Protein AF-A0A1V4UQX4-F1 (afdb_monomer_lite)

pLDDT: mean 81.38, std 17.1, range [40.5, 94.88]

Radius of gyration: 12.88 Å; chains: 1; bounding box: 24×24×45 Å

Structure 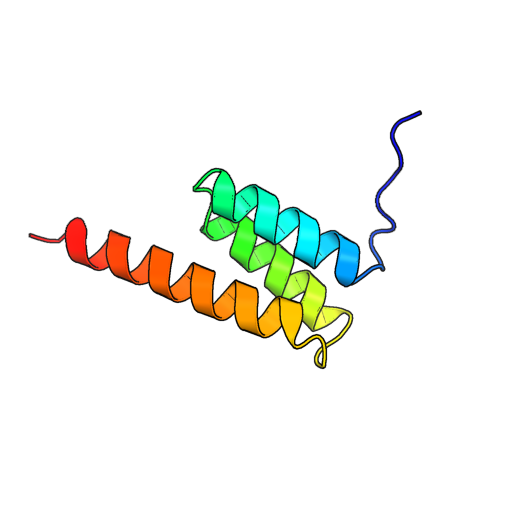(mmCIF, N/CA/C/O backbone):
data_AF-A0A1V4UQX4-F1
#
_entry.id   AF-A0A1V4UQX4-F1
#
loop_
_atom_site.group_PDB
_atom_site.id
_atom_site.type_symbol
_atom_site.label_atom_id
_atom_site.label_alt_id
_atom_site.label_comp_id
_atom_site.label_asym_id
_atom_site.label_entity_id
_atom_site.label_seq_id
_atom_site.pdbx_PDB_ins_code
_atom_site.Cartn_x
_atom_site.Cartn_y
_atom_site.Cartn_z
_atom_site.occupancy
_atom_site.B_iso_or_equiv
_atom_site.auth_seq_id
_atom_site.auth_comp_id
_atom_site.auth_asym_id
_atom_site.auth_atom_id
_atom_site.pdbx_PDB_model_num
ATOM 1 N N . MET A 1 1 ? -6.966 16.495 -20.333 1.00 40.50 1 MET A N 1
ATOM 2 C CA . MET A 1 1 ? -6.730 15.072 -20.653 1.00 40.50 1 MET A CA 1
ATOM 3 C C . MET A 1 1 ? -6.487 14.349 -19.344 1.00 40.50 1 MET A C 1
ATOM 5 O O . MET A 1 1 ? -5.471 14.604 -18.716 1.00 40.50 1 MET A O 1
ATOM 9 N N . ALA A 1 2 ? -7.451 13.548 -18.888 1.00 45.41 2 ALA A N 1
ATOM 10 C CA . ALA A 1 2 ? -7.272 12.700 -17.715 1.00 45.41 2 ALA A CA 1
ATOM 11 C C . ALA A 1 2 ? -6.215 11.647 -18.064 1.00 45.41 2 ALA A C 1
ATOM 13 O O . ALA A 1 2 ? -6.446 10.806 -18.935 1.00 45.41 2 ALA A O 1
ATOM 14 N N . THR A 1 3 ? -5.034 11.752 -17.462 1.00 49.84 3 THR A N 1
ATOM 15 C CA . THR A 1 3 ? -3.995 10.727 -17.530 1.00 49.84 3 THR A CA 1
ATOM 16 C C . THR A 1 3 ? -4.586 9.454 -16.948 1.00 49.84 3 THR A C 1
ATOM 18 O O . THR A 1 3 ? -4.705 9.320 -15.732 1.00 49.84 3 THR A O 1
ATOM 21 N N . LYS A 1 4 ? -5.030 8.552 -17.829 1.00 49.25 4 LYS A N 1
ATOM 22 C CA . LYS A 1 4 ? -5.326 7.167 -17.480 1.00 49.25 4 LYS A CA 1
ATOM 23 C C . LYS A 1 4 ? -4.069 6.637 -16.804 1.00 49.25 4 LYS A C 1
ATOM 25 O O . LYS A 1 4 ? -3.049 6.485 -17.469 1.00 49.25 4 LYS A O 1
ATOM 30 N N . LEU A 1 5 ? -4.128 6.467 -15.487 1.00 54.88 5 LEU A N 1
ATOM 31 C CA . LEU A 1 5 ? -3.138 5.703 -14.743 1.00 54.88 5 LEU A CA 1
ATOM 32 C C . LEU A 1 5 ? -2.975 4.392 -15.505 1.00 54.88 5 LEU A C 1
ATOM 34 O O . LEU A 1 5 ? -3.979 3.728 -15.761 1.00 54.88 5 LEU A O 1
ATOM 38 N N . ASP A 1 6 ? -1.758 4.075 -15.944 1.00 57.38 6 ASP A N 1
ATOM 39 C CA . ASP A 1 6 ? -1.491 2.775 -16.544 1.00 57.38 6 ASP A CA 1
ATOM 40 C C . ASP A 1 6 ? -1.919 1.721 -15.517 1.00 57.38 6 ASP A C 1
ATOM 42 O O . ASP A 1 6 ? -1.280 1.612 -14.465 1.00 57.38 6 ASP A O 1
ATOM 46 N N . PRO A 1 7 ? -2.990 0.945 -15.772 1.00 62.44 7 PRO A N 1
ATOM 47 C CA . PRO A 1 7 ? -3.541 0.019 -14.781 1.00 62.44 7 PRO A CA 1
ATOM 48 C C . PRO A 1 7 ? -2.575 -1.133 -14.460 1.00 62.44 7 PRO A C 1
ATOM 50 O O . PRO A 1 7 ? -2.839 -1.934 -13.569 1.00 62.44 7 PRO A O 1
ATOM 53 N N . LEU A 1 8 ? -1.453 -1.201 -15.181 1.00 66.94 8 LEU A N 1
ATOM 54 C CA . LEU A 1 8 ? -0.382 -2.184 -15.063 1.00 66.94 8 LEU A CA 1
ATOM 55 C C . LEU A 1 8 ? 0.855 -1.650 -14.328 1.00 66.94 8 LEU A C 1
ATOM 57 O O . LEU A 1 8 ? 1.821 -2.392 -14.180 1.00 66.94 8 LEU A O 1
ATOM 61 N N . ASN A 1 9 ? 0.865 -0.393 -13.870 1.00 80.62 9 ASN A N 1
ATOM 62 C CA . ASN A 1 9 ? 1.995 0.131 -13.110 1.00 80.62 9 ASN A CA 1
ATOM 63 C C . ASN A 1 9 ? 1.787 -0.112 -11.600 1.00 80.62 9 ASN A C 1
ATOM 65 O O . ASN A 1 9 ? 0.967 0.577 -10.984 1.00 80.62 9 ASN A O 1
ATOM 69 N N . PRO A 1 10 ? 2.536 -1.032 -10.960 1.00 84.94 10 PRO A N 1
ATOM 70 C CA . PRO A 1 10 ? 2.415 -1.283 -9.522 1.00 84.94 10 PRO A CA 1
ATOM 71 C C . PRO A 1 10 ? 2.724 -0.035 -8.676 1.00 84.94 10 PRO A C 1
ATOM 73 O O . PRO A 1 10 ? 2.171 0.132 -7.590 1.00 84.94 10 PRO A O 1
ATOM 76 N N . GLY A 1 11 ? 3.553 0.887 -9.179 1.00 87.44 11 GLY A N 1
ATOM 77 C CA . GLY A 1 11 ? 3.822 2.168 -8.526 1.00 87.44 11 GLY A CA 1
ATOM 78 C C . GLY A 1 11 ? 2.608 3.101 -8.497 1.00 87.44 11 GLY A C 1
ATOM 79 O O . GLY A 1 11 ? 2.417 3.817 -7.516 1.00 87.44 11 GLY A O 1
ATOM 80 N N . ALA A 1 12 ? 1.754 3.063 -9.525 1.00 88.62 12 ALA A N 1
ATOM 81 C CA . ALA A 1 12 ? 0.531 3.865 -9.571 1.00 88.62 12 ALA A CA 1
ATOM 82 C C . ALA A 1 12 ? -0.468 3.409 -8.499 1.00 88.62 12 ALA A C 1
ATOM 84 O O . ALA A 1 12 ? -0.924 4.232 -7.707 1.00 88.62 12 ALA A O 1
ATOM 85 N N . TRP A 1 13 ? -0.711 2.097 -8.406 1.00 91.69 13 TRP A N 1
ATOM 86 C CA . TRP A 1 13 ? -1.554 1.503 -7.365 1.00 91.69 13 TRP A CA 1
ATOM 87 C C . TRP A 1 13 ? -1.011 1.758 -5.954 1.00 91.69 13 TRP A C 1
ATOM 89 O O . TRP A 1 13 ? -1.777 2.074 -5.047 1.00 91.69 13 TRP A O 1
ATOM 99 N N . ASN A 1 14 ? 0.312 1.695 -5.761 1.00 92.44 14 ASN A N 1
ATOM 100 C CA . ASN A 1 14 ? 0.921 2.061 -4.482 1.00 92.44 14 ASN A CA 1
ATOM 101 C C . ASN A 1 14 ? 0.656 3.533 -4.122 1.00 92.44 14 ASN A C 1
ATOM 103 O O . ASN A 1 14 ? 0.277 3.829 -2.993 1.00 92.44 14 ASN A O 1
ATOM 107 N N . ASN A 1 15 ? 0.831 4.459 -5.065 1.00 91.94 15 ASN A N 1
ATOM 108 C CA . ASN A 1 15 ? 0.605 5.881 -4.801 1.00 91.94 15 ASN A CA 1
ATOM 109 C C . ASN A 1 15 ? -0.874 6.182 -4.523 1.00 91.94 15 ASN A C 1
ATOM 111 O O . ASN A 1 15 ? -1.179 6.939 -3.605 1.00 91.94 15 ASN A O 1
ATOM 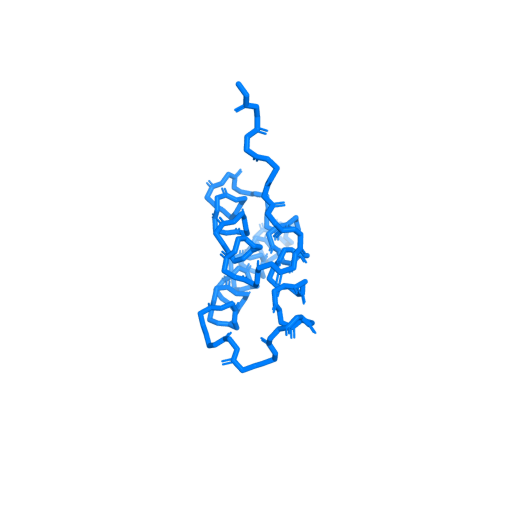115 N N . GLU A 1 16 ? -1.789 5.555 -5.262 1.00 92.38 16 GLU A N 1
ATOM 116 C CA . GLU A 1 16 ? -3.230 5.657 -5.018 1.00 92.38 16 GLU A CA 1
ATOM 117 C C . GLU A 1 16 ? -3.601 5.133 -3.624 1.00 92.38 16 GLU A C 1
ATOM 119 O O . GLU A 1 16 ? -4.300 5.815 -2.875 1.00 92.38 16 GLU A O 1
ATOM 124 N N . GLY A 1 17 ? -3.044 3.987 -3.218 1.00 94.19 17 GLY A N 1
ATOM 125 C CA . GLY A 1 17 ? -3.233 3.442 -1.875 1.00 94.19 17 GLY A CA 1
ATOM 126 C C . GLY A 1 17 ? -2.732 4.376 -0.771 1.00 94.19 17 GLY A C 1
ATOM 127 O O . GLY A 1 17 ? -3.396 4.533 0.252 1.00 94.19 17 GLY A O 1
ATOM 128 N N . VAL A 1 18 ? -1.595 5.051 -0.972 1.00 94.06 18 VAL A N 1
ATOM 129 C CA . VAL A 1 18 ? -1.083 6.047 -0.011 1.00 94.06 18 VAL A CA 1
ATOM 130 C C . VAL A 1 18 ? -2.051 7.220 0.124 1.00 94.06 18 VAL A C 1
ATOM 132 O O . VAL A 1 18 ? -2.407 7.580 1.244 1.00 94.06 18 VAL A O 1
ATOM 135 N N . VAL A 1 19 ? -2.532 7.764 -0.997 1.00 94.19 19 VAL A N 1
ATOM 136 C CA . VAL A 1 19 ? -3.504 8.869 -1.002 1.00 94.19 19 VAL A CA 1
ATOM 137 C C . VAL A 1 19 ? -4.805 8.462 -0.301 1.00 94.19 19 VAL A C 1
ATOM 139 O O . VAL A 1 19 ? -5.347 9.227 0.493 1.00 94.19 19 VAL A O 1
ATOM 142 N N . LEU A 1 20 ? -5.294 7.242 -0.534 1.00 93.81 20 LEU A N 1
ATOM 143 C CA . LEU A 1 20 ? -6.486 6.711 0.133 1.00 93.81 20 LEU A CA 1
ATOM 144 C C . LEU A 1 20 ? -6.271 6.523 1.642 1.00 93.81 20 LEU A C 1
ATOM 146 O O . LEU A 1 20 ? -7.154 6.859 2.433 1.00 93.81 20 LEU A O 1
ATOM 150 N N . ARG A 1 21 ? -5.089 6.053 2.063 1.00 92.00 21 ARG A N 1
ATOM 151 C CA . ARG A 1 21 ? -4.731 5.932 3.485 1.00 92.00 21 ARG A CA 1
ATOM 152 C C . ARG A 1 21 ? -4.752 7.295 4.173 1.00 92.00 21 ARG A C 1
ATOM 154 O O . ARG A 1 21 ? -5.295 7.409 5.267 1.00 92.00 21 ARG A O 1
ATOM 161 N N . GLU A 1 22 ? -4.202 8.324 3.532 1.00 90.12 22 GLU A N 1
ATOM 162 C CA . GLU A 1 22 ? -4.219 9.701 4.048 1.00 90.12 22 GLU A CA 1
ATOM 163 C C . GLU A 1 22 ? -5.636 10.284 4.138 1.00 90.12 22 GLU A C 1
ATOM 165 O O . GLU A 1 22 ? -5.925 11.069 5.037 1.00 90.12 22 GLU A O 1
ATOM 170 N N . GLN A 1 23 ? -6.549 9.845 3.270 1.00 91.81 23 GLN A N 1
ATOM 171 C CA . GLN A 1 23 ? -7.974 10.183 3.346 1.00 91.81 23 GLN A CA 1
ATOM 172 C C . GLN A 1 23 ? -8.736 9.399 4.434 1.00 91.81 23 GLN A C 1
ATOM 174 O O . GLN A 1 23 ? -9.946 9.570 4.571 1.00 91.81 23 GLN A O 1
ATOM 179 N N . GLY A 1 24 ? -8.070 8.521 5.194 1.00 89.69 24 GLY A N 1
ATOM 180 C CA . GLY A 1 24 ? -8.701 7.646 6.189 1.00 89.69 24 GLY A CA 1
ATOM 181 C C . GLY A 1 24 ? -9.483 6.477 5.579 1.00 89.69 24 GLY A C 1
ATOM 182 O O . GLY A 1 24 ? -10.173 5.744 6.287 1.00 89.69 24 GLY A O 1
ATOM 183 N N . LYS A 1 25 ? -9.373 6.269 4.264 1.00 92.56 25 LYS A N 1
ATOM 184 C CA . LYS A 1 25 ? -10.023 5.183 3.523 1.00 92.56 25 LYS A CA 1
ATOM 185 C C . LYS A 1 25 ? -9.149 3.934 3.534 1.00 92.56 25 LYS A C 1
ATOM 187 O O . LYS A 1 25 ? -8.683 3.457 2.500 1.00 92.56 25 LYS A O 1
ATOM 192 N N . TYR A 1 26 ? -8.905 3.403 4.728 1.00 90.19 26 TYR A N 1
ATOM 193 C CA . TYR A 1 26 ? -7.949 2.313 4.926 1.00 90.19 26 TYR A CA 1
ATOM 194 C C . TYR A 1 26 ? -8.303 1.043 4.136 1.00 90.19 26 TYR A C 1
ATOM 196 O O . TYR A 1 26 ? -7.412 0.396 3.598 1.00 90.19 26 TYR A O 1
ATOM 204 N N . GLN A 1 27 ? -9.592 0.715 4.001 1.00 89.44 27 GLN A N 1
ATOM 205 C CA . GLN A 1 27 ? -10.036 -0.463 3.248 1.00 89.44 27 GLN A CA 1
ATOM 206 C C . GLN A 1 27 ? -9.707 -0.351 1.747 1.00 89.44 27 GLN A C 1
ATOM 208 O O . GLN A 1 27 ? -9.102 -1.260 1.184 1.00 89.44 27 GLN A O 1
ATOM 213 N N . GLU A 1 28 ? -10.035 0.786 1.120 1.00 91.69 28 GLU A N 1
ATOM 214 C CA . GLU A 1 28 ? -9.725 1.060 -0.295 1.00 91.69 28 GLU A CA 1
ATOM 215 C C . GLU A 1 28 ? -8.200 1.117 -0.523 1.00 91.69 28 GLU A C 1
ATOM 217 O O . GLU A 1 28 ? -7.691 0.641 -1.540 1.00 91.69 28 GLU A O 1
ATOM 222 N N . ALA A 1 29 ? -7.450 1.651 0.449 1.00 93.94 29 ALA A N 1
ATOM 223 C CA . ALA A 1 29 ? -5.992 1.687 0.406 1.00 93.94 29 ALA A CA 1
ATOM 224 C C . ALA A 1 29 ? -5.376 0.278 0.384 1.00 93.94 29 ALA A C 1
ATOM 226 O O . ALA A 1 29 ? -4.480 0.013 -0.418 1.00 93.94 29 ALA A O 1
ATOM 227 N N . LEU A 1 30 ? -5.876 -0.639 1.222 1.00 93.25 30 LEU A N 1
ATOM 228 C CA . LEU A 1 30 ? -5.421 -2.033 1.247 1.00 93.25 30 LEU A CA 1
ATOM 229 C C . LEU A 1 30 ? -5.659 -2.736 -0.089 1.00 93.25 30 LEU A C 1
ATOM 231 O O . LEU A 1 30 ? -4.746 -3.392 -0.582 1.00 93.25 30 LEU A O 1
ATOM 235 N N . GLU A 1 31 ? -6.822 -2.537 -0.713 1.00 92.88 31 GLU A N 1
ATOM 236 C CA . GLU A 1 31 ? -7.105 -3.096 -2.040 1.00 92.88 31 GLU A CA 1
ATOM 237 C C . GLU A 1 31 ? -6.127 -2.584 -3.106 1.00 92.88 31 GLU A C 1
ATOM 239 O O . GLU A 1 31 ? -5.704 -3.340 -3.983 1.00 92.88 31 GLU A O 1
ATOM 244 N N . CYS A 1 32 ? -5.733 -1.310 -3.032 1.00 93.00 32 CYS A N 1
ATOM 245 C CA . CYS A 1 32 ? -4.742 -0.740 -3.942 1.00 93.00 32 CYS A CA 1
ATOM 246 C C . CYS A 1 32 ? -3.349 -1.342 -3.719 1.00 93.00 32 CYS A C 1
ATOM 248 O O . CYS A 1 32 ? -2.680 -1.710 -4.685 1.00 93.00 32 CYS A O 1
ATOM 250 N N . PHE A 1 33 ? -2.920 -1.516 -2.465 1.00 93.62 33 PHE A N 1
ATOM 251 C CA . PHE A 1 33 ? -1.648 -2.184 -2.179 1.00 93.62 33 PHE A CA 1
ATOM 252 C C . PHE A 1 33 ? -1.663 -3.659 -2.593 1.00 93.62 33 PHE A C 1
ATOM 254 O O . PHE A 1 33 ? -0.675 -4.133 -3.147 1.00 93.62 33 PHE A O 1
ATOM 261 N N . ASP A 1 34 ? -2.776 -4.369 -2.408 1.00 92.06 34 ASP A N 1
ATOM 262 C CA . ASP A 1 34 ? -2.925 -5.754 -2.861 1.00 92.06 34 ASP A CA 1
ATOM 263 C C . ASP A 1 34 ? -2.832 -5.859 -4.391 1.00 92.06 34 ASP A C 1
ATOM 265 O O . ASP A 1 34 ? -2.131 -6.729 -4.904 1.00 92.06 34 ASP A O 1
ATOM 269 N N . LYS A 1 35 ? -3.440 -4.929 -5.142 1.00 91.00 35 LYS A N 1
ATOM 270 C CA . LYS A 1 35 ? -3.272 -4.842 -6.606 1.00 91.00 35 LYS A CA 1
ATOM 271 C C . LYS A 1 35 ? -1.829 -4.546 -7.011 1.00 91.00 35 LYS A C 1
ATOM 273 O O . LYS A 1 35 ? -1.325 -5.165 -7.947 1.00 91.00 35 LYS A O 1
ATOM 278 N N . ALA A 1 36 ? -1.149 -3.642 -6.304 1.00 92.75 36 ALA A N 1
ATOM 279 C CA . ALA A 1 36 ? 0.264 -3.361 -6.545 1.00 92.75 36 ALA A CA 1
ATOM 280 C C . ALA A 1 36 ? 1.133 -4.615 -6.342 1.00 92.75 36 ALA A C 1
ATOM 282 O O . ALA A 1 36 ? 2.017 -4.874 -7.153 1.00 92.75 36 ALA A O 1
ATOM 283 N N . LEU A 1 37 ? 0.841 -5.414 -5.311 1.00 90.94 37 LEU A N 1
ATOM 284 C CA . L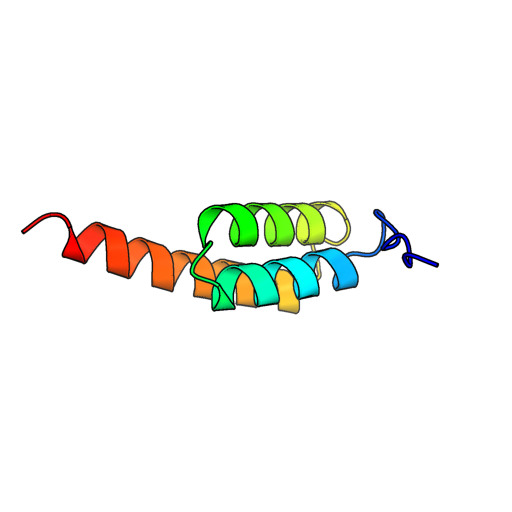EU A 1 37 ? 1.545 -6.662 -5.002 1.00 90.94 37 LEU A CA 1
ATOM 285 C C . LEU A 1 37 ? 1.169 -7.825 -5.925 1.00 90.94 37 LEU A C 1
ATOM 287 O O . LEU A 1 37 ? 1.987 -8.710 -6.148 1.00 90.94 37 LEU A O 1
ATOM 291 N N . LEU A 1 38 ? -0.039 -7.831 -6.488 1.00 91.69 38 LEU A N 1
ATOM 292 C CA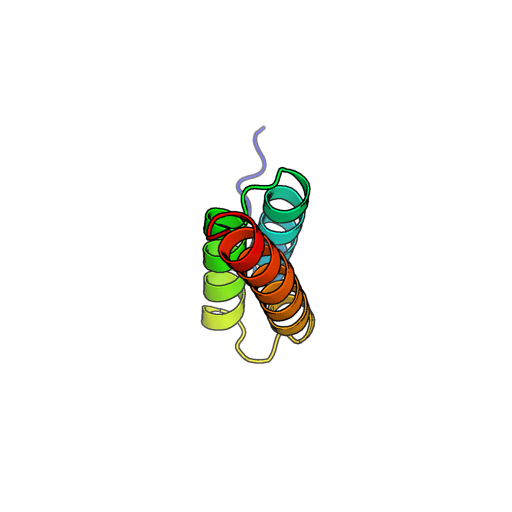 . LEU A 1 38 ? -0.426 -8.782 -7.533 1.00 91.69 38 LEU A CA 1
ATOM 293 C C . LEU A 1 38 ? 0.367 -8.554 -8.825 1.00 91.69 38 LEU A C 1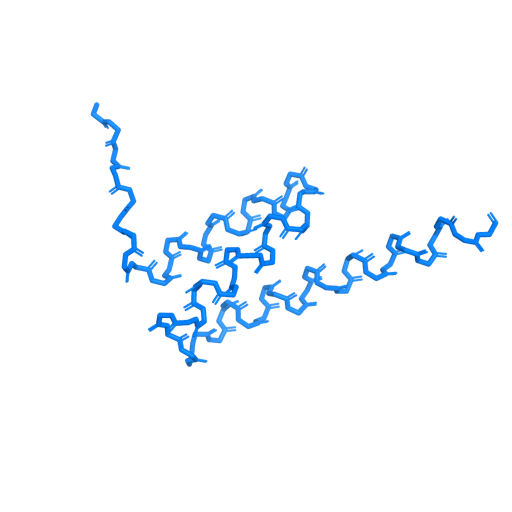
ATOM 295 O O . LEU A 1 38 ? 0.708 -9.516 -9.509 1.00 91.69 38 LEU A O 1
ATOM 299 N N . LEU A 1 39 ? 0.651 -7.291 -9.157 1.00 88.81 39 LEU A N 1
ATOM 300 C CA . LEU A 1 39 ? 1.435 -6.912 -10.336 1.00 88.81 39 LEU A CA 1
ATOM 301 C C . LEU A 1 39 ? 2.944 -7.053 -10.102 1.00 88.81 39 LEU A C 1
ATOM 303 O O . LEU A 1 39 ? 3.657 -7.522 -10.985 1.00 88.81 39 LEU A O 1
ATOM 307 N N . ASP A 1 40 ? 3.425 -6.661 -8.922 1.00 89.44 40 ASP A N 1
ATOM 308 C CA . ASP A 1 40 ? 4.808 -6.847 -8.487 1.00 89.44 40 ASP A CA 1
ATOM 309 C C . ASP A 1 40 ? 4.856 -7.322 -7.025 1.00 89.44 40 ASP A C 1
ATOM 311 O O . ASP A 1 40 ? 4.867 -6.509 -6.092 1.00 89.44 40 ASP A O 1
ATOM 315 N N . PRO A 1 41 ? 4.943 -8.645 -6.805 1.00 89.81 41 PRO A N 1
ATOM 316 C CA . PRO A 1 41 ? 5.045 -9.217 -5.466 1.00 89.81 41 PRO A CA 1
ATOM 317 C C . PRO A 1 41 ? 6.280 -8.747 -4.687 1.00 89.81 41 PRO A C 1
ATOM 319 O O . PRO A 1 41 ? 6.276 -8.782 -3.456 1.00 89.81 41 PRO A O 1
ATOM 322 N N . ASN A 1 42 ? 7.327 -8.287 -5.383 1.00 91.19 42 ASN A N 1
ATOM 323 C CA . ASN A 1 42 ? 8.575 -7.812 -4.786 1.00 91.19 42 ASN A CA 1
ATOM 324 C C . ASN A 1 42 ? 8.559 -6.306 -4.484 1.00 91.19 42 ASN A C 1
ATOM 326 O O . ASN A 1 42 ? 9.569 -5.758 -4.032 1.00 91.19 42 ASN A O 1
ATOM 330 N N . ASN A 1 43 ? 7.424 -5.630 -4.686 1.00 89.12 43 ASN A N 1
ATOM 331 C CA . ASN A 1 43 ? 7.281 -4.215 -4.383 1.00 89.12 43 ASN A CA 1
ATOM 332 C C . ASN A 1 43 ? 7.270 -3.974 -2.863 1.00 89.12 43 ASN A C 1
ATOM 334 O O . ASN A 1 43 ? 6.226 -3.918 -2.208 1.00 89.12 43 ASN A O 1
ATOM 338 N N . GLN A 1 44 ? 8.464 -3.794 -2.295 1.00 93.19 44 GLN A N 1
ATOM 339 C CA . GLN A 1 44 ? 8.666 -3.544 -0.865 1.00 93.19 44 GLN A CA 1
ATOM 340 C C . GLN A 1 44 ? 7.914 -2.303 -0.362 1.00 93.19 44 GLN A C 1
ATOM 342 O O . GLN A 1 44 ? 7.460 -2.284 0.785 1.00 93.19 44 GLN A O 1
ATOM 347 N N . ALA A 1 45 ? 7.750 -1.276 -1.205 1.00 90.94 45 ALA A N 1
ATOM 348 C CA . ALA A 1 45 ? 7.013 -0.071 -0.834 1.00 90.94 45 ALA A CA 1
ATOM 349 C C . ALA A 1 45 ? 5.524 -0.382 -0.619 1.00 90.94 45 ALA A C 1
ATOM 351 O O . ALA A 1 45 ? 4.968 -0.004 0.413 1.00 90.94 45 ALA A O 1
ATOM 352 N N . ALA A 1 46 ? 4.910 -1.145 -1.528 1.00 92.56 46 ALA A N 1
ATOM 353 C CA . ALA A 1 46 ? 3.523 -1.581 -1.389 1.00 92.56 46 ALA A CA 1
ATOM 354 C C . ALA A 1 46 ? 3.325 -2.480 -0.157 1.00 92.56 46 ALA A C 1
ATOM 356 O O . ALA A 1 46 ? 2.381 -2.265 0.603 1.00 92.56 46 ALA A O 1
ATOM 357 N N . GLN A 1 47 ? 4.243 -3.420 0.113 1.00 93.69 47 GLN A N 1
ATOM 358 C CA . GLN A 1 47 ? 4.178 -4.261 1.321 1.00 93.69 47 GLN A CA 1
ATOM 359 C C . GLN A 1 47 ? 4.259 -3.427 2.607 1.00 93.69 47 GLN A C 1
ATOM 361 O O . GLN A 1 47 ? 3.457 -3.606 3.524 1.00 93.69 47 GLN A O 1
ATOM 366 N N . THR A 1 48 ? 5.206 -2.488 2.666 1.00 94.88 48 THR A N 1
ATOM 367 C CA . THR A 1 48 ? 5.395 -1.609 3.828 1.00 94.88 48 THR A CA 1
ATOM 368 C C . THR A 1 48 ? 4.159 -0.743 4.057 1.00 94.88 48 THR A C 1
ATOM 370 O O . THR A 1 48 ? 3.642 -0.666 5.171 1.00 94.88 48 THR A O 1
ATOM 373 N N . ASN A 1 49 ? 3.629 -0.136 2.994 1.00 93.50 49 ASN A N 1
ATOM 374 C CA . ASN A 1 49 ? 2.447 0.710 3.088 1.00 93.50 49 ASN A CA 1
ATOM 375 C C . ASN A 1 49 ? 1.194 -0.071 3.491 1.00 93.50 49 ASN A C 1
ATOM 377 O O . ASN A 1 49 ? 0.417 0.421 4.314 1.00 93.50 49 ASN A O 1
ATOM 381 N N . ARG A 1 50 ? 1.025 -1.297 2.986 1.00 93.19 50 ARG A N 1
ATOM 382 C CA . ARG A 1 50 ? -0.047 -2.209 3.395 1.00 93.19 50 ARG A CA 1
ATOM 383 C C . ARG A 1 50 ? 0.025 -2.541 4.881 1.00 93.19 50 ARG A C 1
ATOM 385 O O . ARG A 1 50 ? -0.982 -2.438 5.576 1.00 93.19 50 ARG A O 1
ATOM 392 N N . ASN A 1 51 ? 1.209 -2.895 5.378 1.00 92.94 51 ASN A N 1
ATOM 393 C CA . ASN A 1 51 ? 1.411 -3.227 6.788 1.00 92.94 51 ASN A CA 1
ATOM 394 C C . ASN A 1 51 ? 1.100 -2.036 7.703 1.00 92.94 51 ASN A C 1
ATOM 396 O O . ASN A 1 51 ? 0.383 -2.204 8.687 1.00 92.94 51 ASN A O 1
ATOM 400 N N . ASN A 1 52 ? 1.546 -0.830 7.338 1.00 91.56 52 ASN A N 1
ATOM 401 C CA . ASN A 1 52 ? 1.216 0.391 8.080 1.00 91.56 52 ASN A CA 1
ATOM 402 C C . ASN A 1 52 ? -0.304 0.638 8.104 1.00 91.56 52 ASN A C 1
ATOM 404 O O . ASN A 1 52 ? -0.883 0.873 9.158 1.00 91.56 52 ASN A O 1
ATOM 408 N N . THR A 1 53 ? -0.970 0.485 6.955 1.00 91.56 53 THR A N 1
ATOM 409 C CA . THR A 1 53 ? -2.431 0.649 6.827 1.00 91.56 53 THR A CA 1
ATOM 410 C C . THR A 1 53 ? -3.203 -0.365 7.678 1.00 91.56 53 THR A C 1
ATOM 412 O O . THR A 1 53 ? -4.210 -0.026 8.300 1.00 91.56 53 THR A O 1
ATOM 415 N N . LEU A 1 54 ? -2.726 -1.613 7.752 1.00 87.94 54 LEU A N 1
ATOM 416 C CA . LEU A 1 54 ? -3.299 -2.639 8.627 1.00 87.94 54 LEU A CA 1
ATOM 417 C C . LEU A 1 54 ? -3.130 -2.294 10.108 1.00 87.94 54 LEU A C 1
ATOM 419 O O . LEU A 1 54 ? -4.058 -2.516 10.884 1.00 87.94 54 LEU A O 1
ATOM 423 N N . GLN A 1 55 ? -1.978 -1.750 10.510 1.00 88.19 55 GLN A N 1
ATOM 424 C CA . GLN A 1 55 ? -1.763 -1.300 11.887 1.00 88.19 55 GLN A CA 1
ATOM 425 C C . GLN A 1 55 ? -2.699 -0.147 12.255 1.00 88.19 55 GLN A C 1
ATOM 427 O O . GLN A 1 55 ? -3.312 -0.187 13.324 1.00 88.19 55 GLN A O 1
ATOM 432 N N . ASP A 1 56 ? -2.873 0.819 11.352 1.00 84.31 56 ASP A N 1
ATOM 433 C CA . ASP A 1 56 ? -3.811 1.929 11.534 1.00 84.31 56 ASP A CA 1
ATOM 434 C C . ASP A 1 56 ? -5.254 1.418 11.663 1.00 84.31 56 ASP A C 1
ATOM 436 O O . ASP A 1 56 ? -5.972 1.801 12.586 1.00 84.31 56 ASP A O 1
ATOM 440 N N . THR A 1 57 ? -5.660 0.467 10.814 1.00 81.06 57 THR A N 1
ATOM 441 C CA . THR A 1 57 ? -7.006 -0.131 10.859 1.00 81.06 57 THR A CA 1
ATOM 442 C C . THR A 1 57 ? -7.235 -0.929 12.146 1.00 81.06 57 THR A C 1
ATOM 444 O O . THR A 1 57 ? -8.262 -0.768 12.803 1.00 81.06 57 THR A O 1
ATOM 447 N N . ASN A 1 58 ? -6.274 -1.764 12.557 1.00 75.81 58 ASN A N 1
ATOM 448 C CA . ASN A 1 58 ? -6.377 -2.572 13.778 1.00 75.81 58 ASN A CA 1
ATOM 449 C C . ASN A 1 58 ? -6.455 -1.684 15.035 1.00 75.81 58 ASN A C 1
ATOM 451 O O . ASN A 1 58 ? -7.188 -1.986 15.977 1.00 75.81 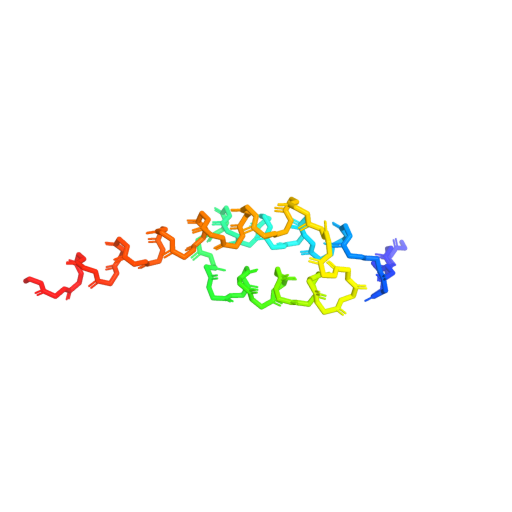58 ASN A O 1
ATOM 455 N N . ARG A 1 59 ? -5.778 -0.527 15.021 1.00 60.62 59 ARG A N 1
ATOM 456 C CA . ARG A 1 59 ? -5.887 0.478 16.085 1.00 60.62 59 ARG A CA 1
ATOM 457 C C . ARG A 1 59 ? -7.296 1.068 16.188 1.00 60.62 59 ARG A C 1
ATOM 459 O O . ARG A 1 59 ? -7.758 1.307 17.298 1.00 60.62 59 ARG A O 1
ATOM 466 N N . ILE A 1 60 ? -7.993 1.261 15.068 1.00 58.19 60 ILE A N 1
ATOM 467 C CA . ILE A 1 60 ? -9.374 1.771 15.057 1.00 58.19 60 ILE A CA 1
ATOM 468 C C . ILE A 1 60 ? -10.361 0.701 15.544 1.00 58.19 60 ILE A C 1
ATOM 470 O O . ILE A 1 60 ? -11.238 1.005 16.351 1.00 58.19 60 ILE A O 1
ATOM 474 N N . VAL A 1 61 ? -10.189 -0.562 15.137 1.00 57.25 61 VAL A N 1
ATOM 475 C CA . VAL A 1 61 ? -11.066 -1.668 15.574 1.00 57.25 61 VAL A CA 1
ATOM 476 C C . VAL A 1 61 ? -10.977 -1.895 17.092 1.00 57.25 61 VAL A C 1
ATOM 478 O O . VAL A 1 61 ? -11.999 -2.126 17.741 1.00 57.25 61 VAL A O 1
ATOM 481 N N . GLN A 1 62 ? -9.789 -1.743 17.688 1.00 50.66 62 GLN A N 1
ATOM 482 C CA . GLN A 1 62 ? -9.615 -1.839 19.144 1.00 50.66 62 GLN A CA 1
ATOM 483 C C . GLN A 1 62 ? -10.192 -0.648 19.926 1.00 50.66 62 GLN A C 1
ATOM 485 O O . GLN A 1 62 ? -10.497 -0.788 21.108 1.00 50.66 62 GLN A O 1
ATOM 490 N N . LEU A 1 63 ? -10.358 0.519 19.295 1.00 49.41 63 LEU A N 1
ATOM 491 C CA . LEU A 1 63 ? -10.918 1.713 19.942 1.00 49.41 63 LEU A CA 1
ATOM 492 C C . LEU A 1 63 ? -12.453 1.772 19.885 1.00 49.41 63 LEU A C 1
ATOM 494 O O . LEU A 1 63 ? -13.049 2.499 20.671 1.00 49.41 63 LEU A O 1
ATOM 498 N N . GLY A 1 64 ? -13.096 1.002 19.001 1.00 47.34 64 GLY A N 1
ATOM 499 C CA . GLY A 1 64 ? -14.560 0.917 18.890 1.00 47.34 64 GLY A CA 1
ATOM 500 C C . GLY A 1 64 ? -15.221 -0.175 19.741 1.00 47.34 64 GLY A C 1
ATOM 501 O O . GLY A 1 64 ? -16.436 -0.327 19.687 1.00 47.34 64 GLY A O 1
ATOM 502 N N . THR A 1 65 ? -14.443 -0.959 20.493 1.00 44.31 65 THR A N 1
ATOM 503 C CA . THR A 1 65 ? -14.927 -2.103 21.293 1.00 44.31 65 THR A CA 1
ATOM 504 C C . THR A 1 65 ? -14.743 -1.922 22.807 1.00 44.31 65 THR A C 1
ATOM 506 O O . THR A 1 65 ? -14.598 -2.902 23.537 1.00 44.31 65 THR A O 1
ATOM 509 N N . ARG A 1 66 ? -14.779 -0.681 23.307 1.00 43.81 66 ARG A N 1
ATOM 510 C CA . ARG A 1 66 ? -14.867 -0.385 24.746 1.00 43.81 66 ARG A CA 1
ATOM 511 C C . ARG A 1 66 ? -16.100 0.428 25.090 1.00 43.81 66 ARG A C 1
ATOM 513 O O . ARG A 1 66 ? -16.392 1.378 24.335 1.00 43.81 66 ARG A O 1
#

Foldseek 3Di:
DPPPDPLLALVSLQVVLVVCVVVVNLVSSLVSLVSSCVNPVPPPSSVVSNVVSVVVVVVVVVVVPD

Sequence (66 aa):
MATKLDPLNPGAWNNEGVVLREQGKYQEALECFDKALLLDPNNQAAQTNRNNTLQDTNRIVQLGTR

Secondary structure (DSSP, 8-state):
------TT-HHHHHHHHHHHHHTT-HHHHHHHHHHHHHH-TT-HHHHHHHHHHHHHHHHHHHHS--